Protein AF-A0A6M3LQV7-F1 (afdb_monomer)

pLDDT: mean 84.13, std 15.61, range [41.56, 95.12]

Foldseek 3Di:
DDQDADDPPDDLVRQLVCQLPPPVLCVVPVDSVVSSVVSVVSVVVSVPDDDDPPD

Organism: NCBI:txid1070528

Sequence (55 aa):
MPIPTPKKDEKRDDFMSRCMGDSVMNKEFKDNKQRYAVCVRQWEEKGGDTTKHNK

Structure (mmCIF, N/CA/C/O backbone):
data_AF-A0A6M3LQV7-F1
#
_entry.id   AF-A0A6M3LQV7-F1
#
loop_
_atom_site.group_PDB
_atom_site.id
_atom_site.type_symbol
_atom_site.label_atom_id
_atom_site.label_alt_id
_atom_site.label_comp_id
_atom_site.label_asym_id
_atom_site.label_entity_id
_atom_site.label_seq_id
_atom_site.pdbx_PDB_ins_code
_atom_site.Cartn_x
_atom_site.Cartn_y
_atom_site.Cartn_z
_atom_site.occupancy
_atom_site.B_iso_or_equiv
_atom_site.auth_seq_id
_atom_site.auth_comp_id
_atom_site.auth_asym_id
_atom_site.auth_atom_id
_atom_site.pdbx_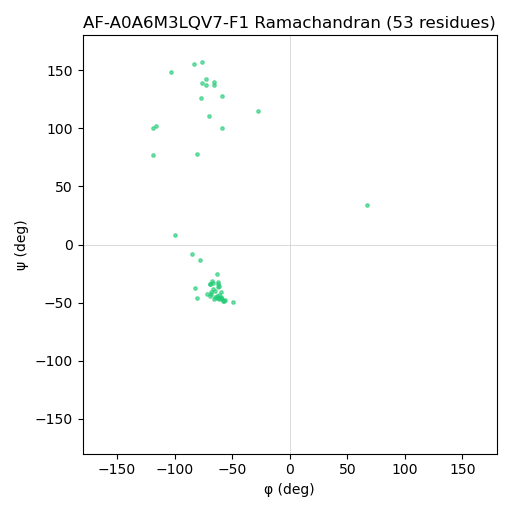PDB_model_num
ATOM 1 N N . MET A 1 1 ? 7.838 12.922 -6.041 1.00 56.62 1 MET A N 1
ATOM 2 C CA . MET A 1 1 ? 6.444 12.610 -5.646 1.00 56.62 1 MET A CA 1
ATOM 3 C C . MET A 1 1 ? 6.495 11.804 -4.359 1.00 56.62 1 MET A C 1
ATOM 5 O O . MET A 1 1 ? 7.428 11.018 -4.237 1.00 56.62 1 MET A O 1
ATOM 9 N N . PRO A 1 2 ? 5.587 12.019 -3.395 1.00 79.75 2 PRO A N 1
ATOM 10 C CA . PRO A 1 2 ? 5.629 11.296 -2.126 1.00 79.75 2 PRO A CA 1
ATOM 11 C C . PRO A 1 2 ? 5.196 9.833 -2.307 1.00 79.75 2 PRO A C 1
ATOM 13 O O . PRO A 1 2 ? 4.227 9.556 -3.010 1.00 79.75 2 PRO A O 1
ATOM 16 N N . ILE A 1 3 ? 5.917 8.910 -1.667 1.00 82.06 3 ILE A N 1
ATOM 17 C CA . ILE A 1 3 ? 5.555 7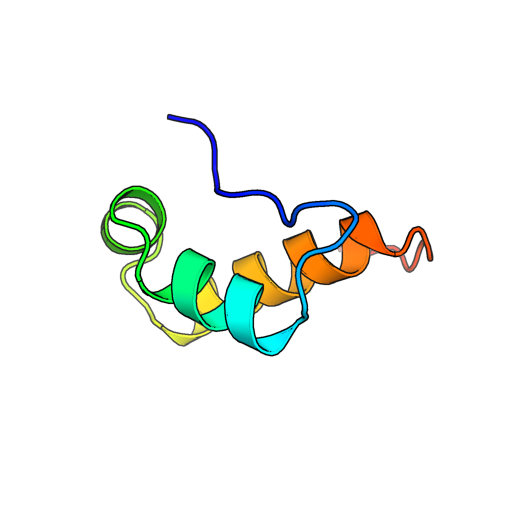.487 -1.578 1.00 82.06 3 ILE A CA 1
ATOM 18 C C . ILE A 1 3 ? 4.264 7.354 -0.751 1.00 82.06 3 ILE A C 1
ATOM 20 O O . ILE A 1 3 ? 4.127 8.052 0.260 1.00 82.06 3 ILE A O 1
ATOM 24 N N . PRO A 1 4 ? 3.315 6.478 -1.136 1.00 86.81 4 PRO A N 1
ATOM 25 C CA . PRO A 1 4 ? 2.088 6.273 -0.378 1.00 86.81 4 PRO A CA 1
ATOM 26 C C . PRO A 1 4 ? 2.379 5.826 1.061 1.00 86.81 4 PRO A C 1
ATOM 28 O O . PRO A 1 4 ? 3.092 4.855 1.310 1.00 86.81 4 PRO A O 1
ATOM 31 N N . THR A 1 5 ? 1.783 6.530 2.021 1.00 89.31 5 THR A N 1
ATOM 32 C CA . THR A 1 5 ? 1.778 6.159 3.438 1.00 89.31 5 THR A CA 1
ATOM 33 C C . THR A 1 5 ? 0.423 5.560 3.818 1.00 89.31 5 THR A C 1
ATOM 35 O O . THR A 1 5 ? -0.608 5.917 3.227 1.00 89.31 5 THR A O 1
ATOM 38 N N . PRO A 1 6 ? 0.395 4.619 4.769 1.00 90.94 6 PRO A N 1
ATOM 39 C CA . PRO A 1 6 ? -0.846 4.033 5.258 1.00 90.94 6 PRO A CA 1
ATOM 40 C C . PRO A 1 6 ? -1.623 5.025 6.135 1.00 90.94 6 PRO A C 1
ATOM 42 O O . PRO A 1 6 ? -1.045 5.781 6.919 1.00 90.94 6 PRO A O 1
ATOM 45 N N . LYS A 1 7 ? -2.954 5.030 6.026 1.00 90.06 7 LYS A N 1
ATOM 46 C CA . LYS A 1 7 ? -3.815 5.913 6.840 1.00 90.06 7 LYS A CA 1
ATOM 47 C C . LYS A 1 7 ? -4.074 5.298 8.214 1.00 90.06 7 LYS A C 1
ATOM 49 O O . LYS A 1 7 ? -4.049 4.077 8.341 1.00 90.06 7 LYS A O 1
ATOM 54 N N . LYS A 1 8 ? -4.387 6.120 9.226 1.00 85.31 8 LYS A N 1
ATOM 55 C CA . LYS A 1 8 ? -4.651 5.674 10.614 1.00 85.31 8 LYS A CA 1
ATOM 56 C C . LYS A 1 8 ? -5.657 4.515 10.687 1.00 85.31 8 LYS A C 1
ATOM 58 O O . LYS A 1 8 ? -5.311 3.469 11.227 1.00 85.31 8 LYS A O 1
ATOM 63 N N . ASP A 1 9 ? -6.795 4.644 10.012 1.00 88.25 9 ASP A N 1
ATOM 64 C CA . ASP A 1 9 ? -7.889 3.655 10.023 1.00 88.25 9 ASP A CA 1
ATOM 65 C C . ASP A 1 9 ? -7.923 2.724 8.793 1.00 88.25 9 ASP A C 1
ATOM 67 O O . ASP A 1 9 ? -8.873 1.973 8.593 1.00 88.25 9 ASP A O 1
ATOM 71 N N . GLU A 1 10 ? -6.901 2.767 7.933 1.00 91.25 10 GLU A N 1
ATOM 72 C CA . GLU A 1 10 ? -6.794 1.861 6.779 1.00 91.25 10 GLU A CA 1
ATOM 73 C C . GLU A 1 10 ? -6.361 0.470 7.249 1.00 91.25 10 GLU A C 1
ATOM 75 O O . GLU A 1 10 ? -5.489 0.368 8.119 1.00 91.25 10 GLU A O 1
ATOM 80 N N . LYS A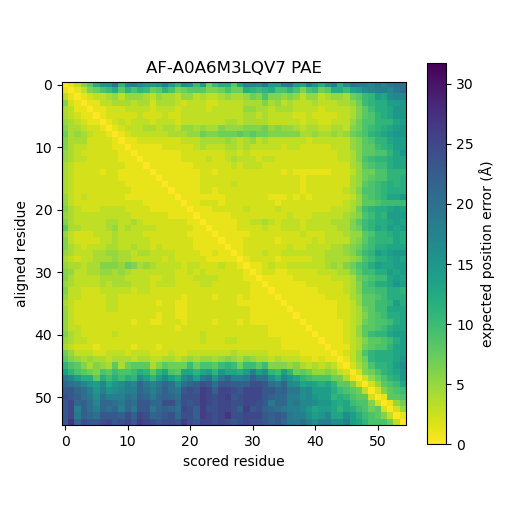 1 11 ? -6.952 -0.590 6.679 1.00 92.88 11 LYS A N 1
ATOM 81 C CA . LYS A 1 11 ? -6.542 -1.981 6.923 1.00 92.88 11 LYS A CA 1
ATOM 82 C C . LYS A 1 11 ? -5.257 -2.301 6.166 1.00 92.88 11 LYS A C 1
ATOM 84 O O . LYS A 1 11 ? -4.951 -1.684 5.147 1.00 92.88 11 LYS A O 1
ATOM 89 N N . ARG A 1 12 ? -4.523 -3.312 6.641 1.00 90.62 12 ARG A N 1
ATOM 90 C CA . ARG A 1 12 ? -3.258 -3.732 6.023 1.00 90.62 12 ARG A CA 1
ATOM 91 C C . ARG A 1 12 ? -3.448 -4.099 4.557 1.00 90.62 12 ARG A C 1
ATOM 93 O O . ARG A 1 12 ? -2.701 -3.611 3.719 1.00 90.62 12 ARG A O 1
ATOM 100 N N . ASP A 1 13 ? -4.448 -4.918 4.256 1.00 92.94 13 ASP A N 1
ATOM 101 C CA . ASP A 1 13 ? -4.689 -5.415 2.898 1.00 92.94 13 ASP A CA 1
ATOM 102 C C . ASP A 1 13 ? -5.100 -4.296 1.929 1.00 92.94 13 ASP A C 1
ATOM 104 O O . ASP A 1 13 ? -4.623 -4.253 0.791 1.00 92.94 13 ASP A O 1
ATOM 108 N N . ASP A 1 14 ? -5.906 -3.341 2.408 1.00 94.38 14 ASP A N 1
ATOM 109 C CA . ASP A 1 14 ? -6.316 -2.158 1.642 1.00 94.38 14 ASP A CA 1
ATOM 110 C C . ASP A 1 14 ? -5.099 -1.291 1.297 1.00 94.38 14 ASP A C 1
ATOM 112 O O . ASP A 1 14 ? -4.893 -0.905 0.141 1.00 94.38 14 ASP A O 1
ATOM 116 N N . PHE A 1 15 ? -4.238 -1.046 2.290 1.00 94.69 15 PHE A N 1
ATOM 117 C CA . PHE A 1 15 ? -2.998 -0.316 2.078 1.00 94.69 15 PHE A CA 1
ATOM 118 C C . PHE A 1 15 ? -2.048 -1.057 1.131 1.00 94.69 15 PHE A C 1
ATOM 120 O O . PHE A 1 15 ? -1.482 -0.430 0.237 1.00 94.69 15 PHE A O 1
ATOM 127 N N . MET A 1 16 ? -1.876 -2.373 1.290 1.00 94.00 16 MET A N 1
ATOM 128 C CA . MET A 1 16 ? -0.992 -3.163 0.426 1.00 94.00 16 MET A CA 1
ATOM 129 C C . MET A 1 16 ? -1.459 -3.127 -1.026 1.00 94.00 16 MET A C 1
ATOM 131 O O . MET A 1 16 ? -0.638 -2.899 -1.914 1.00 94.00 16 MET A O 1
ATOM 135 N N . SER A 1 17 ? -2.764 -3.267 -1.273 1.00 94.44 17 SER A N 1
ATOM 136 C CA . SER A 1 17 ? -3.328 -3.154 -2.624 1.00 94.44 17 SER A CA 1
ATOM 137 C C . SER A 1 17 ? -3.078 -1.771 -3.221 1.00 94.44 17 SER A C 1
ATOM 139 O O . SER A 1 17 ? -2.606 -1.661 -4.356 1.00 94.44 17 SER A O 1
ATOM 141 N N . ARG A 1 18 ? -3.317 -0.705 -2.445 1.00 95.12 18 ARG A N 1
ATOM 142 C CA . ARG A 1 18 ? -3.082 0.674 -2.893 1.00 95.12 18 ARG A CA 1
ATOM 143 C C . ARG A 1 18 ? -1.604 0.948 -3.157 1.00 95.12 18 ARG A C 1
ATOM 145 O O . ARG A 1 18 ? -1.274 1.523 -4.184 1.00 95.12 18 ARG A O 1
ATOM 152 N N . CYS A 1 19 ? -0.720 0.526 -2.260 1.00 94.62 19 CYS A N 1
ATOM 153 C CA . CYS A 1 19 ? 0.717 0.754 -2.364 1.00 94.62 19 CYS A CA 1
ATOM 154 C C . CYS A 1 19 ? 1.344 -0.038 -3.523 1.00 94.62 19 CYS A C 1
ATOM 156 O O . CYS A 1 19 ? 2.141 0.503 -4.285 1.00 94.62 19 CYS A O 1
ATOM 158 N N . MET A 1 20 ? 0.939 -1.294 -3.726 1.00 93.88 20 MET A N 1
ATOM 159 C CA . MET A 1 20 ? 1.419 -2.109 -4.846 1.00 93.88 20 MET A CA 1
ATOM 160 C C . MET A 1 20 ? 0.898 -1.611 -6.201 1.00 93.88 20 MET A C 1
ATOM 162 O O . MET A 1 20 ? 1.615 -1.705 -7.200 1.00 93.88 20 MET A O 1
ATOM 166 N N . GLY A 1 21 ? -0.325 -1.073 -6.239 1.00 93.06 21 GLY A N 1
ATOM 167 C CA . GLY A 1 21 ? -0.952 -0.509 -7.438 1.00 93.06 21 GLY A CA 1
ATOM 168 C C . GLY A 1 21 ? -0.592 0.951 -7.731 1.00 93.06 21 GLY A C 1
ATOM 169 O O . GLY A 1 21 ? -0.928 1.455 -8.801 1.00 93.06 21 GLY A O 1
ATOM 170 N N . ASP A 1 22 ? 0.097 1.636 -6.818 1.00 93.69 22 ASP A N 1
ATOM 171 C CA . ASP A 1 22 ? 0.387 3.062 -6.941 1.00 93.69 22 ASP A CA 1
ATOM 172 C C . ASP A 1 22 ? 1.319 3.361 -8.128 1.00 93.69 22 ASP A C 1
ATOM 174 O O . ASP A 1 22 ? 2.292 2.647 -8.389 1.00 93.69 22 ASP A O 1
ATOM 178 N N . SER A 1 23 ? 1.028 4.420 -8.885 1.00 91.94 23 SER A N 1
ATOM 179 C CA . SER A 1 23 ? 1.779 4.750 -10.102 1.00 91.94 23 SER A CA 1
ATOM 180 C C . SER A 1 23 ? 3.220 5.189 -9.821 1.00 91.94 23 SER A C 1
ATOM 182 O O . SER A 1 23 ? 4.106 4.903 -10.628 1.00 91.94 23 SER A O 1
ATOM 184 N N . VAL A 1 24 ? 3.483 5.837 -8.681 1.00 90.69 24 VAL A N 1
ATOM 185 C CA . VAL A 1 24 ? 4.847 6.184 -8.247 1.00 90.69 24 VAL A CA 1
ATOM 186 C C . VAL A 1 24 ? 5.592 4.911 -7.877 1.00 90.69 24 VAL A C 1
ATOM 188 O O . VAL A 1 24 ? 6.709 4.700 -8.345 1.00 90.69 24 VAL A O 1
ATOM 191 N N . MET A 1 25 ? 4.944 4.013 -7.134 1.00 92.88 25 MET A N 1
ATOM 192 C CA . MET A 1 25 ? 5.529 2.722 -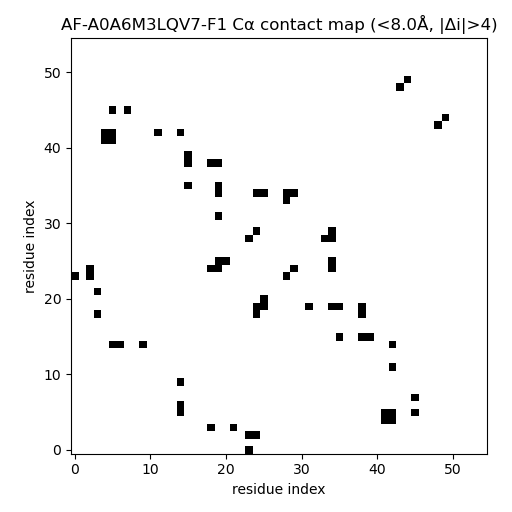6.770 1.00 92.88 25 MET A CA 1
ATOM 193 C C . MET A 1 25 ? 5.828 1.856 -7.999 1.00 92.88 25 MET A C 1
ATOM 195 O O . MET A 1 25 ? 6.867 1.204 -8.054 1.00 92.88 25 MET A O 1
ATOM 199 N N . ASN A 1 26 ? 4.978 1.906 -9.025 1.00 91.50 26 ASN A N 1
ATOM 200 C CA . ASN A 1 26 ? 5.221 1.238 -10.304 1.00 91.50 26 ASN A CA 1
ATOM 201 C C . ASN A 1 26 ? 6.395 1.822 -11.096 1.00 91.50 26 ASN A C 1
ATOM 203 O O . ASN A 1 26 ? 7.090 1.089 -11.803 1.00 91.50 26 ASN A O 1
ATOM 207 N N . LYS A 1 27 ? 6.614 3.133 -10.991 1.00 91.94 27 LYS A N 1
ATOM 208 C CA . LYS A 1 27 ? 7.667 3.839 -11.722 1.00 91.94 27 LYS A CA 1
ATOM 209 C C . LYS A 1 27 ? 9.036 3.693 -11.056 1.00 91.94 27 LYS A C 1
ATOM 211 O O . LYS A 1 27 ? 10.010 3.401 -11.749 1.00 91.94 27 LYS A O 1
ATOM 216 N N . GLU A 1 28 ? 9.089 3.883 -9.741 1.00 89.88 28 GLU A N 1
ATOM 217 C CA . GLU A 1 28 ? 10.318 3.861 -8.937 1.00 89.88 28 GLU A CA 1
ATOM 218 C C . GLU A 1 28 ? 10.732 2.423 -8.576 1.00 89.88 28 GLU A C 1
ATOM 220 O O . GLU A 1 28 ? 11.912 2.084 -8.625 1.00 89.88 28 GLU A O 1
ATOM 225 N N . PHE A 1 29 ? 9.761 1.544 -8.292 1.00 92.25 29 PHE A N 1
ATOM 226 C CA . PHE A 1 29 ? 9.984 0.145 -7.907 1.00 92.25 29 PHE A CA 1
ATOM 227 C C . PHE A 1 29 ? 9.334 -0.797 -8.925 1.00 92.25 29 PHE A C 1
ATOM 229 O O . PHE A 1 29 ? 8.261 -1.369 -8.709 1.00 92.25 29 PHE A O 1
ATOM 236 N N . LYS A 1 30 ? 9.994 -0.954 -10.079 1.00 89.69 30 LYS A N 1
ATOM 237 C CA . LYS A 1 30 ? 9.527 -1.840 -11.163 1.00 89.69 30 LYS A CA 1
ATOM 238 C C . LYS A 1 30 ? 9.465 -3.304 -10.732 1.00 89.69 30 LYS A C 1
ATOM 240 O O . LYS A 1 30 ? 8.577 -4.029 -11.169 1.00 89.69 30 LYS A O 1
ATOM 245 N N . ASP A 1 31 ? 10.392 -3.721 -9.872 1.00 94.50 31 ASP A N 1
ATOM 246 C CA . ASP A 1 31 ? 10.396 -5.061 -9.302 1.00 94.50 31 ASP A CA 1
ATOM 247 C C . ASP A 1 31 ? 9.350 -5.181 -8.182 1.00 94.50 31 ASP A C 1
ATOM 249 O O . ASP A 1 31 ? 9.341 -4.417 -7.212 1.00 94.50 31 ASP A O 1
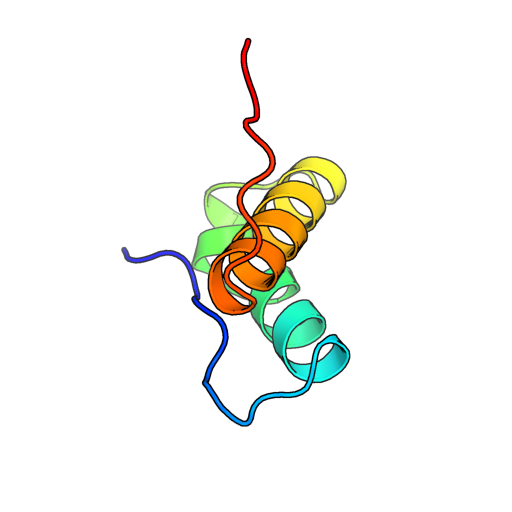ATOM 253 N N . ASN A 1 32 ? 8.471 -6.176 -8.316 1.00 92.69 32 ASN A N 1
ATOM 254 C CA . ASN A 1 32 ? 7.376 -6.409 -7.378 1.00 92.69 32 ASN A CA 1
ATOM 255 C C . ASN A 1 32 ? 7.863 -6.741 -5.961 1.00 92.69 32 ASN A C 1
ATOM 257 O O . ASN A 1 32 ? 7.193 -6.369 -4.999 1.00 92.69 32 ASN A O 1
ATOM 261 N N . LYS A 1 33 ? 9.012 -7.412 -5.800 1.00 92.81 33 LYS A N 1
ATOM 262 C 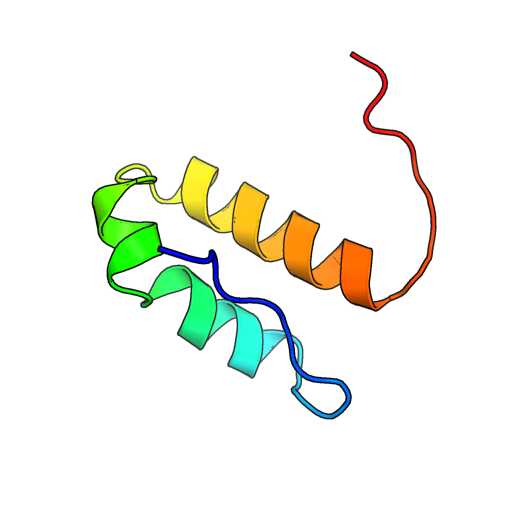CA . LYS A 1 33 ? 9.546 -7.757 -4.473 1.00 92.81 33 LYS A CA 1
ATOM 263 C C . LYS A 1 33 ? 10.071 -6.515 -3.769 1.00 92.81 33 LYS A C 1
ATOM 265 O O . LYS A 1 33 ? 9.794 -6.330 -2.586 1.00 92.81 33 LYS A O 1
ATOM 270 N N . GLN A 1 34 ? 10.782 -5.649 -4.492 1.00 93.75 34 GLN A N 1
ATOM 271 C CA . GLN A 1 34 ? 11.230 -4.360 -3.957 1.00 93.75 34 GLN A CA 1
ATOM 272 C C . GLN A 1 34 ? 10.045 -3.485 -3.553 1.00 93.75 34 GLN A C 1
ATOM 274 O O . GLN A 1 34 ? 10.021 -2.956 -2.443 1.00 93.75 34 GLN A O 1
ATOM 279 N N . ARG A 1 35 ? 9.037 -3.381 -4.424 1.00 94.75 35 ARG A N 1
ATOM 280 C CA . ARG A 1 35 ? 7.825 -2.613 -4.138 1.00 94.75 35 ARG A CA 1
ATOM 281 C C . ARG A 1 35 ? 7.107 -3.131 -2.900 1.00 94.75 35 ARG A C 1
ATOM 283 O O . ARG A 1 35 ? 6.768 -2.348 -2.019 1.00 94.75 35 ARG A O 1
ATOM 290 N N . TYR A 1 36 ? 6.937 -4.446 -2.816 1.00 94.00 36 TYR A N 1
ATOM 291 C CA . TYR A 1 36 ? 6.328 -5.095 -1.667 1.00 94.00 36 TYR A CA 1
ATOM 292 C C . TYR A 1 36 ? 7.110 -4.818 -0.379 1.00 94.00 36 TYR A C 1
ATOM 294 O O . TYR A 1 36 ? 6.505 -4.440 0.618 1.00 94.00 36 TYR A O 1
ATOM 302 N N . ALA A 1 37 ? 8.443 -4.921 -0.401 1.00 93.44 37 ALA A N 1
ATOM 303 C CA . ALA A 1 37 ? 9.281 -4.625 0.762 1.00 93.44 37 ALA A CA 1
ATOM 304 C C . ALA A 1 37 ? 9.115 -3.176 1.251 1.00 93.44 37 ALA A C 1
ATOM 306 O O . ALA A 1 37 ? 9.016 -2.941 2.455 1.00 93.44 37 ALA A O 1
ATOM 307 N N . VAL A 1 38 ? 9.024 -2.211 0.329 1.00 92.50 38 VAL A N 1
ATOM 308 C CA . VAL A 1 38 ? 8.758 -0.805 0.671 1.00 92.50 38 VAL A CA 1
ATOM 309 C C . VAL A 1 38 ? 7.360 -0.647 1.261 1.00 92.50 38 VAL A C 1
ATOM 311 O O . VAL A 1 38 ? 7.221 -0.030 2.311 1.00 92.50 38 VAL A O 1
ATOM 314 N N . CYS A 1 39 ? 6.332 -1.237 0.645 1.00 93.56 39 CYS A N 1
ATOM 315 C CA . CYS A 1 39 ? 4.973 -1.195 1.184 1.00 93.56 39 CYS A CA 1
ATOM 316 C C . CYS A 1 39 ? 4.915 -1.790 2.597 1.00 93.56 39 CYS A C 1
ATOM 318 O O . CYS A 1 39 ? 4.416 -1.149 3.515 1.00 93.56 39 CYS A O 1
ATOM 320 N N . VAL A 1 40 ? 5.491 -2.971 2.817 1.00 92.75 40 VAL A N 1
ATOM 321 C CA . VAL A 1 40 ? 5.557 -3.595 4.148 1.00 92.75 40 VAL A CA 1
ATOM 322 C C . VAL A 1 40 ? 6.236 -2.677 5.157 1.00 92.75 40 VAL A C 1
ATOM 324 O O . VAL A 1 40 ? 5.658 -2.421 6.210 1.00 92.75 40 VAL A O 1
ATOM 327 N N . ARG A 1 41 ? 7.383 -2.096 4.804 1.00 91.25 41 ARG A N 1
ATOM 328 C CA . ARG A 1 41 ? 8.089 -1.160 5.680 1.00 91.25 41 ARG A CA 1
ATOM 329 C C . ARG A 1 41 ? 7.241 0.065 6.041 1.00 91.25 41 ARG A C 1
ATOM 331 O O . ARG A 1 41 ? 7.155 0.418 7.209 1.00 91.25 41 ARG A O 1
ATOM 338 N N . GLN A 1 42 ? 6.577 0.682 5.064 1.00 90.69 42 GLN A N 1
ATOM 339 C CA . GLN A 1 42 ? 5.695 1.834 5.298 1.00 90.69 42 GLN A CA 1
ATOM 340 C C . GLN A 1 42 ? 4.523 1.479 6.227 1.00 90.69 42 GLN A C 1
ATOM 342 O O . GLN A 1 42 ? 4.087 2.301 7.032 1.00 90.69 42 GLN A O 1
ATOM 347 N N . TRP A 1 43 ? 4.003 0.254 6.113 1.00 91.81 43 TRP A N 1
ATOM 348 C CA . TRP A 1 43 ? 2.963 -0.261 7.001 1.00 91.81 43 TRP A CA 1
ATOM 349 C C . TRP A 1 43 ? 3.466 -0.478 8.431 1.00 91.81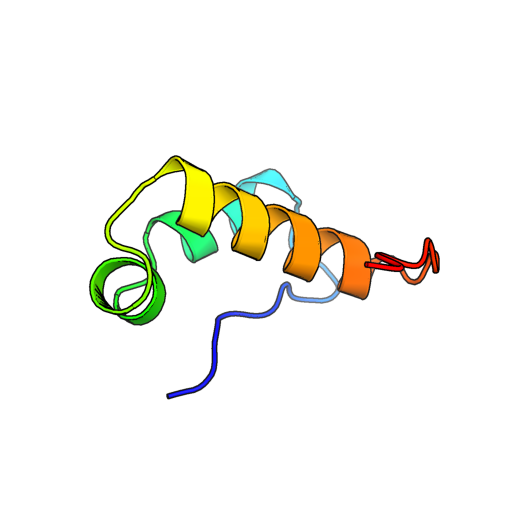 43 TRP A C 1
ATOM 351 O O . TRP A 1 43 ? 2.776 -0.124 9.384 1.00 91.81 43 TRP A O 1
ATOM 361 N N . GLU A 1 44 ? 4.664 -1.032 8.588 1.00 88.88 44 GLU A N 1
ATOM 362 C CA . GLU A 1 44 ? 5.300 -1.238 9.893 1.00 88.88 44 GLU A CA 1
ATOM 363 C C . GLU A 1 44 ? 5.625 0.096 10.582 1.00 88.88 44 GLU A C 1
ATOM 365 O O . GLU A 1 44 ? 5.343 0.258 11.770 1.00 88.88 44 GLU A O 1
ATOM 370 N N . GLU A 1 45 ? 6.097 1.096 9.830 1.00 84.62 45 GLU A N 1
ATOM 371 C CA . GLU A 1 45 ? 6.374 2.443 10.348 1.00 84.62 45 GLU A CA 1
ATOM 372 C C . GLU A 1 45 ? 5.107 3.158 10.866 1.00 84.62 45 GLU A C 1
ATOM 374 O O . GLU A 1 45 ? 5.195 3.972 11.785 1.00 84.62 45 GLU A O 1
ATOM 379 N N . LYS A 1 46 ? 3.908 2.809 10.372 1.00 81.94 46 LYS A N 1
ATOM 380 C CA . LYS A 1 46 ? 2.625 3.292 10.931 1.00 81.94 46 LYS A CA 1
ATOM 381 C C . LYS A 1 46 ? 2.325 2.722 12.316 1.00 81.94 46 LYS A C 1
ATOM 383 O O . LYS A 1 46 ? 1.680 3.395 13.118 1.00 81.94 46 LYS A O 1
ATOM 388 N N . GLY A 1 47 ? 2.728 1.477 12.566 1.00 66.56 47 GLY A N 1
ATOM 389 C CA . GLY A 1 47 ? 2.429 0.744 13.797 1.00 66.56 47 GLY A CA 1
ATOM 390 C C . GLY A 1 47 ? 3.289 1.145 14.994 1.00 66.56 47 GLY A C 1
ATOM 391 O O . GLY A 1 47 ? 2.934 0.804 16.116 1.00 66.56 47 GLY A O 1
ATOM 392 N N . GLY A 1 48 ? 4.377 1.889 14.777 1.00 61.00 48 GLY A N 1
ATOM 393 C CA . GLY A 1 48 ? 5.181 2.436 15.864 1.00 61.00 48 GLY A CA 1
ATOM 394 C C . GLY A 1 48 ? 5.922 1.396 16.706 1.00 61.00 48 GLY A C 1
ATOM 395 O O . GLY A 1 48 ? 6.102 1.643 17.893 1.00 61.00 48 GLY A O 1
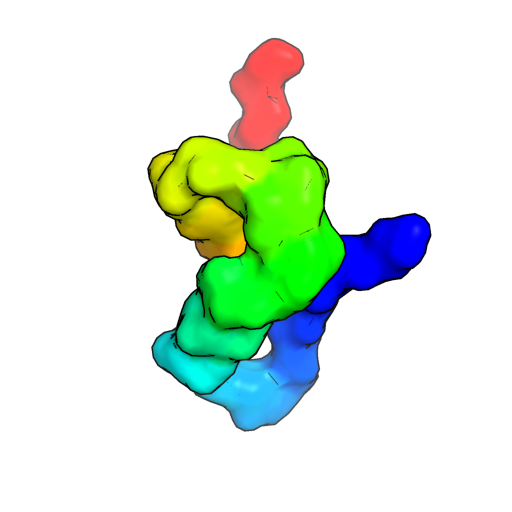ATOM 396 N N .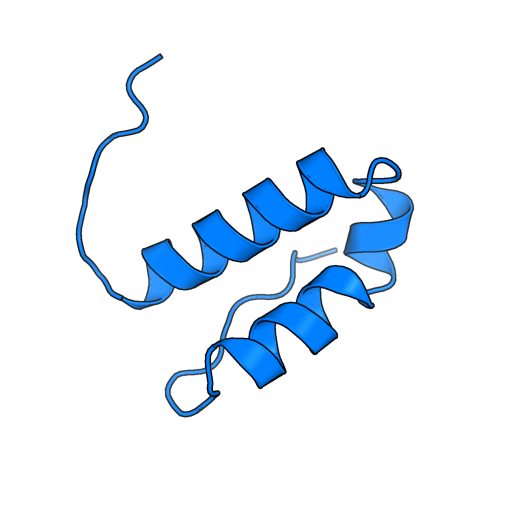 ASP A 1 49 ? 6.391 0.288 16.121 1.00 44.94 49 ASP A N 1
ATOM 397 C CA . ASP A 1 49 ? 7.362 -0.583 16.795 1.00 44.94 49 ASP A CA 1
ATOM 398 C C . ASP A 1 49 ? 8.691 -0.608 16.032 1.00 44.94 49 ASP A C 1
ATOM 400 O O . ASP A 1 49 ? 8.871 -1.198 14.966 1.00 44.94 49 ASP A O 1
ATOM 404 N N . THR A 1 50 ? 9.626 0.154 16.583 1.00 51.19 50 THR A N 1
ATOM 405 C CA . THR A 1 50 ? 11.011 0.293 16.165 1.00 51.19 50 THR A CA 1
ATOM 406 C C . THR A 1 50 ? 11.735 -1.051 16.194 1.00 51.19 50 THR A C 1
ATOM 408 O O . THR A 1 50 ? 12.266 -1.443 17.230 1.00 51.19 50 THR A O 1
ATOM 411 N N . THR A 1 51 ? 11.905 -1.707 15.049 1.00 45.84 51 THR A N 1
ATOM 412 C CA . THR A 1 51 ? 13.048 -2.612 14.870 1.00 45.84 51 THR A CA 1
ATOM 413 C C . THR A 1 51 ? 13.915 -2.116 13.724 1.00 45.84 51 THR A C 1
ATOM 415 O O . THR A 1 51 ? 13.625 -2.278 12.543 1.00 45.84 51 THR A O 1
ATOM 418 N N . LYS A 1 52 ? 14.994 -1.447 14.137 1.00 55.06 52 LYS A N 1
ATOM 419 C CA . LYS A 1 52 ? 16.173 -1.043 13.371 1.00 55.06 52 LYS A CA 1
ATOM 420 C C . LYS A 1 52 ? 16.446 -1.980 12.188 1.00 55.06 52 LYS A C 1
ATOM 422 O O . LYS A 1 52 ? 16.885 -3.109 12.389 1.00 55.06 52 LYS A O 1
ATOM 427 N N . HIS A 1 53 ? 16.342 -1.475 10.961 1.00 47.91 53 HIS A N 1
ATOM 428 C CA . HIS A 1 53 ? 17.154 -2.021 9.875 1.00 47.91 53 HIS A CA 1
ATOM 429 C C . HIS A 1 53 ? 18.548 -1.399 10.008 1.00 47.91 53 HIS A C 1
ATOM 431 O O . HIS A 1 53 ? 18.866 -0.405 9.362 1.00 47.91 53 HIS A O 1
ATOM 437 N N . ASN A 1 54 ? 19.329 -1.925 10.954 1.00 53.47 54 ASN A N 1
ATOM 438 C CA . ASN A 1 54 ? 20.761 -1.682 11.015 1.00 53.47 54 ASN A CA 1
ATOM 439 C C . ASN A 1 54 ? 21.377 -2.438 9.833 1.00 53.47 54 ASN A C 1
ATOM 441 O O . ASN A 1 54 ? 21.347 -3.671 9.824 1.00 53.47 54 ASN A O 1
ATOM 445 N N . LYS A 1 55 ? 21.882 -1.717 8.836 1.00 41.56 55 LYS A N 1
ATOM 446 C CA . LYS A 1 55 ? 22.800 -2.269 7.847 1.00 41.56 55 LYS A CA 1
ATOM 447 C C . LYS A 1 55 ? 23.951 -1.303 7.650 1.00 41.56 55 LYS A C 1
ATOM 449 O O . LYS A 1 55 ? 23.657 -0.094 7.528 1.00 41.56 55 LYS A O 1
#

Solvent-accessible surface area (backbone atoms only — not comparable to full-atom values): 3512 Å² total; per-residue (Å²): 132,86,78,81,70,66,54,94,89,55,52,70,69,62,40,46,53,50,39,67,68,29,70,63,40,47,68,79,31,72,51,66,68,60,32,47,53,51,41,51,49,42,50,47,66,71,70,72,69,92,73,80,84,82,127

Radius of gyration: 11.23 Å; Cα contacts (8 Å, |Δi|>4): 37; chains: 1; bounding box: 31×20×28 Å

Mean predicted aligned error: 6.13 Å

Secondary structure (DSSP, 8-state):
-PPPPPPTT--HHHHHHHHHH-HHHHHH--SHHHHHHHHHHHHHHHHT-------